Protein AF-A0A951EPT4-F1 (afdb_monomer_lite)

Radius of gyration: 17.09 Å; chains: 1; bounding box: 37×29×50 Å

Secondary structure (DSSP, 8-state):
---------TTHHHHTTTTTSPPPSSHHHHHHHHHHHHHHHHTT--PPP-SS--EEEEESSPBGGGTB-----S--EEEEESS-TTGGGTTTHHHHHHHHHHHHHHHHT-

Sequence (110 aa):
ERFHHDVLPWVWSTLAHDAEAGLPAGPRAVKVAAATAYREIIAGWQPGALDGPMLFVQARKGLDGGRIRARWPQPCEHVTVDGDHFTMMTAHADEVTAAIHRWLRTLSQR

Structure (mmCIF, N/CA/C/O backbone):
data_AF-A0A951EPT4-F1
#
_entry.id   AF-A0A951EPT4-F1
#
loop_
_atom_site.group_PDB
_atom_site.id
_atom_site.type_symbol
_atom_site.label_atom_id
_atom_site.label_alt_id
_atom_site.label_comp_id
_atom_site.label_asym_id
_atom_site.label_entity_id
_atom_site.label_seq_id
_atom_site.pdbx_PDB_ins_code
_atom_site.Cartn_x
_atom_site.Cartn_y
_atom_site.Cartn_z
_atom_site.occupancy
_atom_site.B_iso_or_equiv
_atom_site.auth_seq_id
_atom_site.auth_comp_id
_atom_site.auth_asym_id
_atom_site.auth_atom_id
_atom_site.pdbx_PDB_model_num
ATOM 1 N N . GLU A 1 1 ? -9.953 16.642 -3.158 1.00 38.53 1 GLU A N 1
ATOM 2 C CA . GLU A 1 1 ? -8.543 16.496 -3.588 1.00 38.53 1 GLU A CA 1
ATOM 3 C C . GLU A 1 1 ? -8.445 15.286 -4.511 1.00 38.53 1 GLU A C 1
ATOM 5 O O . GLU A 1 1 ? -9.175 14.328 -4.293 1.00 38.53 1 GLU A O 1
ATOM 10 N N . ARG A 1 2 ? -7.668 15.365 -5.597 1.00 39.47 2 ARG A N 1
ATOM 11 C CA . ARG A 1 2 ? -7.656 14.371 -6.687 1.00 39.47 2 ARG A CA 1
ATOM 12 C C . ARG A 1 2 ? -6.640 13.264 -6.360 1.00 39.47 2 ARG A C 1
ATOM 14 O O . ARG A 1 2 ? -5.540 13.577 -5.915 1.00 39.47 2 ARG A O 1
ATOM 21 N N . PHE A 1 3 ? -6.989 11.994 -6.564 1.00 39.03 3 PHE A N 1
ATOM 22 C CA . PHE A 1 3 ? -6.039 10.880 -6.441 1.00 39.03 3 PHE A CA 1
ATOM 23 C C . PHE A 1 3 ? -4.877 11.057 -7.441 1.00 39.03 3 PHE A C 1
ATOM 25 O O . PHE A 1 3 ? -5.108 11.168 -8.646 1.00 39.03 3 PHE A O 1
ATOM 32 N N . HIS A 1 4 ? -3.640 11.122 -6.938 1.00 45.12 4 HIS A N 1
ATOM 33 C CA . HIS A 1 4 ? -2.427 11.234 -7.752 1.00 45.12 4 HIS A CA 1
ATOM 34 C C . HIS A 1 4 ? -1.959 9.833 -8.156 1.00 45.12 4 HIS A C 1
ATOM 36 O O . HIS A 1 4 ? -1.467 9.069 -7.328 1.00 45.12 4 HIS A O 1
ATOM 42 N N . HIS A 1 5 ? -2.124 9.503 -9.435 1.00 49.34 5 HIS A N 1
ATOM 43 C CA . HIS A 1 5 ? -1.751 8.219 -10.037 1.00 49.34 5 HIS A CA 1
ATOM 44 C C . HIS A 1 5 ? -0.260 8.145 -10.423 1.00 49.34 5 HIS A C 1
ATOM 46 O O . HIS A 1 5 ? 0.189 7.137 -10.964 1.00 49.34 5 HIS A O 1
ATOM 52 N N . ASP A 1 6 ? 0.513 9.193 -10.126 1.00 46.47 6 ASP A N 1
ATOM 53 C CA . ASP A 1 6 ? 1.897 9.393 -10.582 1.00 46.47 6 ASP A CA 1
ATOM 54 C C . ASP A 1 6 ? 2.934 8.541 -9.818 1.00 46.47 6 ASP A C 1
ATOM 56 O O . ASP A 1 6 ? 4.138 8.778 -9.896 1.00 46.47 6 ASP A O 1
ATOM 60 N N . VAL A 1 7 ? 2.486 7.542 -9.055 1.00 48.69 7 VAL A N 1
ATOM 61 C CA . VAL A 1 7 ? 3.340 6.663 -8.248 1.00 48.69 7 VAL A CA 1
ATOM 62 C C . VAL A 1 7 ? 3.364 5.297 -8.927 1.00 48.69 7 VAL A C 1
ATOM 64 O O . VAL A 1 7 ? 2.447 4.504 -8.736 1.00 48.69 7 VAL A O 1
ATOM 67 N N . LEU A 1 8 ? 4.384 5.021 -9.747 1.00 50.47 8 LEU A N 1
ATOM 68 C CA . LEU A 1 8 ? 4.577 3.730 -10.429 1.00 50.47 8 LEU A CA 1
ATOM 69 C C . LEU A 1 8 ? 5.809 3.003 -9.886 1.00 50.47 8 LEU A C 1
ATOM 71 O O . LEU A 1 8 ? 6.928 3.390 -10.218 1.00 50.47 8 LEU A O 1
ATOM 75 N N . PRO A 1 9 ? 5.634 1.954 -9.065 1.00 51.41 9 PRO A N 1
ATOM 76 C CA . PRO A 1 9 ? 6.803 1.318 -8.466 1.00 51.41 9 PRO A CA 1
ATOM 77 C C . PRO A 1 9 ? 7.239 0.091 -9.272 1.00 51.41 9 PRO A C 1
ATOM 79 O O . PRO A 1 9 ? 8.303 0.115 -9.883 1.00 51.41 9 PRO A O 1
ATOM 82 N N . TRP A 1 10 ? 6.448 -0.966 -9.437 1.00 44.97 10 TRP A N 1
ATOM 83 C CA . TRP A 1 10 ? 7.004 -2.183 -10.066 1.00 44.97 10 TRP A CA 1
ATOM 84 C C . TRP A 1 10 ? 7.308 -2.081 -11.576 1.00 44.97 10 TRP A C 1
ATOM 86 O O . TRP A 1 10 ? 8.102 -2.865 -12.087 1.00 44.97 10 TRP A O 1
ATOM 96 N N . VAL A 1 11 ? 6.730 -1.116 -12.302 1.00 44.91 11 VAL A N 1
ATOM 97 C CA . VAL A 1 11 ? 6.957 -0.937 -13.753 1.00 44.91 11 VAL A CA 1
ATOM 98 C C . VAL A 1 11 ? 8.362 -0.389 -14.052 1.00 44.91 11 VAL A C 1
ATOM 100 O O . VAL A 1 11 ? 8.954 -0.749 -15.066 1.00 44.91 11 VAL A O 1
ATOM 103 N N . TRP A 1 12 ? 8.966 0.407 -13.163 1.00 41.31 12 TRP A N 1
ATOM 104 C CA . TRP A 1 12 ? 10.283 1.014 -13.421 1.00 41.31 12 TRP A CA 1
ATOM 105 C C . TRP A 1 12 ? 11.487 0.173 -13.004 1.00 41.31 12 TRP A C 1
ATOM 107 O O . TRP A 1 12 ? 12.575 0.411 -13.520 1.00 41.31 12 TRP A O 1
ATOM 117 N N . SER A 1 13 ? 11.306 -0.875 -12.195 1.00 43.53 13 SER A N 1
ATOM 118 C CA . SER A 1 13 ? 12.396 -1.816 -11.885 1.00 43.53 13 SER A CA 1
ATOM 119 C C . SER A 1 13 ? 12.951 -2.512 -13.138 1.00 43.53 13 SER A C 1
ATOM 121 O O . SER A 1 13 ? 14.111 -2.913 -13.140 1.00 43.53 13 SER A O 1
ATOM 123 N N . THR A 1 14 ? 12.159 -2.639 -14.210 1.00 39.09 14 THR A N 1
ATOM 124 C CA . THR A 1 14 ? 12.592 -3.316 -15.446 1.00 39.09 14 THR A CA 1
ATOM 125 C C . THR A 1 14 ? 12.505 -2.449 -16.708 1.00 39.09 14 THR A C 1
ATOM 127 O O . THR A 1 14 ? 12.992 -2.884 -17.749 1.00 39.09 14 THR A O 1
ATOM 130 N N . LEU A 1 15 ? 11.896 -1.255 -16.658 1.00 43.41 15 LEU A N 1
ATOM 131 C CA . LEU A 1 15 ? 11.739 -0.368 -17.828 1.00 43.41 15 LEU A CA 1
ATOM 132 C C . LEU A 1 15 ? 12.629 0.880 -17.814 1.00 43.41 15 LEU A C 1
ATOM 134 O O . LEU A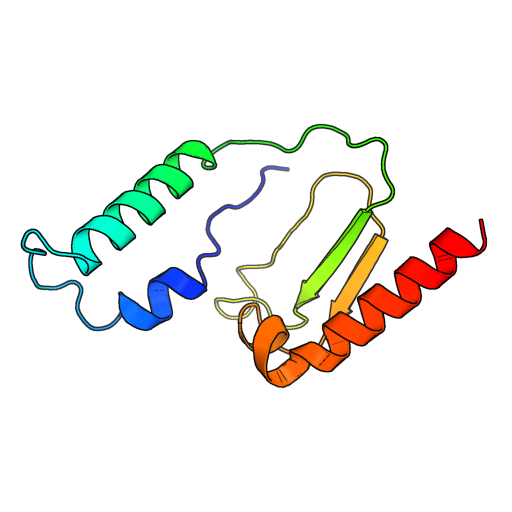 1 15 ? 12.815 1.471 -18.869 1.00 43.41 15 LEU A O 1
ATOM 138 N N . ALA A 1 16 ? 13.221 1.266 -16.681 1.00 44.84 16 ALA A N 1
ATOM 139 C CA . ALA A 1 16 ? 14.047 2.476 -16.628 1.00 44.84 16 ALA A CA 1
ATOM 140 C C . ALA A 1 16 ? 15.488 2.293 -17.152 1.00 44.84 16 ALA A C 1
ATOM 142 O O . ALA A 1 16 ? 16.212 3.277 -17.226 1.00 44.84 16 ALA A O 1
ATOM 143 N N . HIS A 1 17 ? 15.914 1.073 -17.512 1.00 41.12 17 HI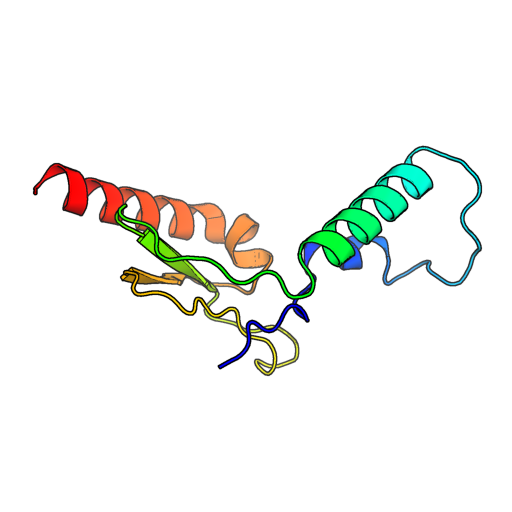S A N 1
ATOM 144 C CA . HIS A 1 17 ? 17.259 0.842 -18.064 1.00 41.12 17 HIS A CA 1
ATOM 145 C C . HIS A 1 17 ? 17.310 0.590 -19.584 1.00 41.12 17 HIS A C 1
ATOM 147 O O . HIS A 1 17 ? 18.357 0.841 -20.165 1.00 41.12 17 HIS A O 1
ATOM 153 N N . ASP A 1 18 ? 16.207 0.206 -20.251 1.00 40.28 18 ASP A N 1
ATOM 154 C CA . ASP A 1 18 ? 16.277 -0.309 -21.639 1.00 40.28 18 ASP A CA 1
ATOM 155 C C . ASP A 1 18 ? 15.261 0.301 -22.636 1.00 40.28 18 ASP A C 1
ATOM 157 O O . ASP A 1 18 ? 15.087 -0.215 -23.741 1.00 40.28 18 ASP A O 1
ATOM 161 N N . ALA A 1 19 ? 14.554 1.384 -22.294 1.00 41.00 19 ALA A N 1
ATOM 162 C CA . ALA A 1 19 ? 13.505 1.974 -23.145 1.00 41.00 19 ALA A CA 1
ATOM 163 C C . ALA A 1 19 ? 14.013 2.776 -24.373 1.00 41.00 19 ALA A C 1
ATOM 165 O O . ALA A 1 19 ? 13.290 3.623 -24.887 1.00 41.00 19 ALA A O 1
ATOM 166 N N . GLU A 1 20 ? 15.218 2.487 -24.870 1.00 42.59 20 GLU A N 1
ATOM 167 C CA . GLU A 1 20 ? 15.769 3.032 -26.126 1.00 42.59 20 GLU A CA 1
ATOM 168 C C . GLU A 1 20 ? 15.660 2.050 -27.316 1.00 42.59 20 GLU A C 1
ATOM 170 O O . GLU A 1 20 ? 16.172 2.318 -28.398 1.00 42.59 20 GLU A O 1
ATOM 175 N N . ALA A 1 21 ? 14.965 0.912 -27.185 1.00 44.03 21 ALA A N 1
ATOM 176 C CA . ALA A 1 21 ? 14.785 -0.019 -28.304 1.00 44.03 21 ALA A CA 1
ATOM 177 C C . ALA A 1 21 ? 13.328 -0.475 -28.454 1.00 44.03 21 ALA A C 1
ATOM 179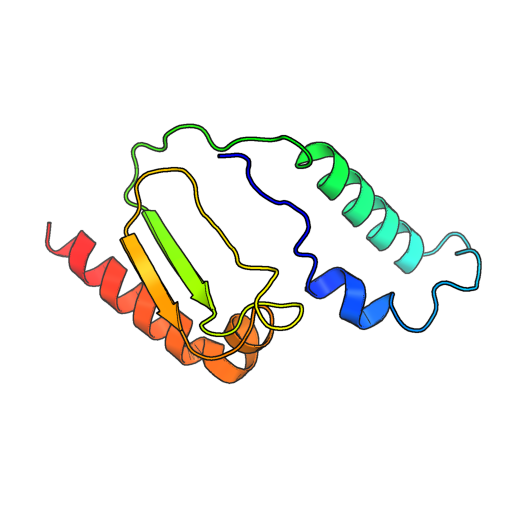 O O . ALA A 1 21 ? 12.744 -1.071 -27.547 1.00 44.03 21 ALA A O 1
ATOM 180 N N . GLY A 1 22 ? 12.739 -0.199 -29.624 1.00 50.25 22 GLY A N 1
ATOM 181 C CA . GLY A 1 22 ? 11.384 -0.609 -29.991 1.00 50.25 22 GLY A CA 1
ATOM 182 C C . GLY A 1 22 ? 11.142 -2.091 -29.708 1.00 50.25 22 GLY A C 1
ATOM 183 O O . GLY A 1 22 ? 11.888 -2.951 -30.168 1.00 50.25 22 GLY A O 1
ATOM 184 N N . LEU A 1 23 ? 10.109 -2.388 -28.919 1.00 52.28 23 LEU A N 1
ATOM 185 C CA . LEU A 1 23 ? 9.823 -3.745 -28.461 1.00 52.28 23 LEU A CA 1
ATOM 186 C C . LEU A 1 23 ? 9.226 -4.584 -29.610 1.00 52.28 23 LEU A C 1
ATOM 188 O O . LEU A 1 23 ? 8.116 -4.279 -30.052 1.00 52.28 23 LEU A O 1
ATOM 192 N N . PRO A 1 24 ? 9.889 -5.659 -30.079 1.00 54.75 24 PRO A N 1
ATOM 193 C CA . PRO A 1 24 ? 9.259 -6.623 -30.976 1.00 54.75 24 PRO A CA 1
ATOM 194 C C . PRO A 1 24 ? 8.170 -7.430 -30.247 1.00 54.75 24 PRO A C 1
ATOM 196 O O . PRO A 1 24 ? 8.164 -7.542 -29.017 1.00 54.75 24 PRO A O 1
ATOM 199 N N . ALA A 1 25 ? 7.249 -8.024 -31.014 1.00 62.88 25 ALA A N 1
ATOM 200 C CA . ALA A 1 25 ? 6.204 -8.896 -30.483 1.00 62.88 25 ALA A CA 1
ATOM 201 C C . ALA A 1 25 ? 6.818 -10.067 -29.690 1.00 62.88 25 ALA A C 1
ATOM 203 O O . ALA A 1 25 ? 7.598 -10.858 -30.214 1.00 62.88 25 ALA A O 1
ATOM 204 N N . GLY A 1 26 ? 6.467 -10.168 -28.407 1.00 65.25 26 GLY A N 1
ATOM 205 C CA . GLY A 1 26 ? 6.956 -11.199 -27.495 1.00 65.25 26 GLY A CA 1
ATOM 206 C C . GLY A 1 26 ? 6.343 -11.060 -26.095 1.00 65.25 26 GLY A C 1
ATOM 207 O O . GLY A 1 26 ? 5.692 -10.052 -25.806 1.00 65.25 26 GLY A O 1
ATOM 208 N N . PRO A 1 27 ? 6.551 -12.031 -25.186 1.00 65.44 27 PRO A N 1
ATOM 209 C CA . PRO A 1 27 ? 5.900 -12.056 -23.868 1.00 65.44 27 PRO A CA 1
ATOM 210 C C . PRO A 1 27 ? 6.113 -10.787 -23.026 1.00 65.44 27 PRO A C 1
ATOM 212 O O . PRO A 1 27 ? 5.248 -10.403 -22.241 1.00 65.44 27 PRO A O 1
ATOM 215 N N . ARG A 1 28 ? 7.254 -10.109 -23.198 1.00 63.25 28 ARG A N 1
ATOM 216 C CA . ARG A 1 28 ? 7.560 -8.828 -22.543 1.00 63.25 28 ARG A CA 1
ATOM 217 C C . ARG A 1 28 ? 6.700 -7.682 -23.085 1.00 63.25 28 ARG A C 1
ATOM 219 O O . ARG A 1 28 ? 6.151 -6.930 -22.288 1.00 63.25 28 ARG A O 1
ATOM 226 N N . ALA A 1 29 ? 6.534 -7.583 -24.404 1.00 71.81 29 ALA A N 1
ATOM 227 C CA . ALA A 1 29 ? 5.699 -6.560 -25.034 1.00 71.81 29 ALA A CA 1
ATOM 228 C C . ALA A 1 29 ? 4.227 -6.690 -24.608 1.00 71.81 29 ALA A C 1
ATOM 230 O O . ALA A 1 29 ? 3.587 -5.690 -24.297 1.00 71.81 29 ALA A O 1
ATOM 231 N N . VAL A 1 30 ? 3.720 -7.923 -24.485 1.00 77.31 30 VAL A N 1
ATOM 232 C CA . VAL A 1 30 ? 2.350 -8.185 -24.006 1.00 77.31 30 VAL A CA 1
ATOM 233 C C . VAL A 1 30 ? 2.153 -7.718 -22.558 1.00 77.31 30 VAL A C 1
ATOM 235 O O . VAL A 1 30 ? 1.144 -7.088 -22.251 1.00 77.31 30 VAL A O 1
ATOM 238 N N . LYS A 1 31 ? 3.122 -7.963 -21.664 1.00 76.25 31 LYS A N 1
ATOM 239 C CA . LYS A 1 31 ? 3.052 -7.499 -20.263 1.00 76.25 31 LYS A CA 1
ATOM 240 C C . LYS A 1 31 ? 3.057 -5.975 -20.153 1.00 76.25 31 LYS A C 1
ATOM 242 O O . LYS A 1 31 ? 2.301 -5.425 -19.357 1.00 76.25 31 LYS A O 1
ATOM 247 N N . VAL A 1 32 ? 3.886 -5.303 -20.953 1.00 80.00 32 VAL A N 1
ATOM 248 C CA . VAL A 1 32 ? 3.924 -3.834 -21.007 1.00 80.00 32 VAL A CA 1
ATOM 249 C C . VAL A 1 32 ? 2.599 -3.289 -21.534 1.00 80.00 32 VAL A C 1
ATOM 251 O O . VAL A 1 32 ? 2.025 -2.407 -20.906 1.00 80.00 32 VAL A O 1
ATOM 254 N N . ALA A 1 33 ? 2.069 -3.856 -22.622 1.00 80.75 33 ALA A N 1
ATOM 255 C CA . ALA A 1 33 ? 0.777 -3.457 -23.174 1.00 80.75 33 ALA A CA 1
ATOM 256 C C . ALA A 1 33 ? -0.360 -3.615 -22.151 1.00 80.75 33 ALA A C 1
ATOM 258 O O . ALA A 1 33 ? -1.160 -2.700 -21.977 1.00 80.75 33 ALA A O 1
ATOM 259 N N . ALA A 1 34 ? -0.388 -4.732 -21.417 1.00 83.56 34 ALA A N 1
ATOM 260 C CA . ALA A 1 34 ? -1.361 -4.946 -20.352 1.00 83.56 34 ALA A CA 1
ATOM 261 C C . ALA A 1 34 ? -1.227 -3.899 -19.233 1.00 83.56 34 ALA A C 1
ATOM 263 O O . ALA A 1 34 ? -2.221 -3.287 -18.854 1.00 83.56 34 ALA A O 1
ATOM 264 N N . ALA A 1 35 ? -0.014 -3.649 -18.727 1.00 81.81 35 ALA A N 1
ATOM 265 C CA . ALA A 1 35 ? 0.215 -2.646 -17.684 1.00 81.81 35 ALA A CA 1
ATOM 266 C C . ALA A 1 35 ? -0.215 -1.236 -18.127 1.00 81.81 35 ALA A C 1
ATOM 268 O O . ALA A 1 35 ? -0.849 -0.515 -17.355 1.00 81.81 35 ALA A O 1
ATOM 269 N N . THR A 1 36 ? 0.075 -0.866 -19.378 1.00 85.12 36 THR A N 1
ATOM 270 C CA . THR A 1 36 ? -0.368 0.401 -19.972 1.00 85.12 36 THR A CA 1
ATOM 271 C C . THR A 1 36 ? -1.891 0.484 -20.042 1.00 85.12 36 THR A C 1
ATOM 273 O O . THR A 1 36 ? -2.453 1.474 -19.580 1.00 85.12 36 THR A O 1
ATOM 276 N N . ALA A 1 37 ? -2.563 -0.562 -20.530 1.00 86.56 37 ALA A N 1
ATOM 277 C CA . ALA A 1 37 ? -4.021 -0.592 -20.618 1.00 86.56 37 ALA A CA 1
ATOM 278 C C . ALA A 1 37 ? -4.687 -0.491 -19.233 1.00 86.56 37 ALA A C 1
ATOM 280 O O . ALA A 1 37 ? -5.615 0.294 -19.044 1.00 86.56 37 ALA A O 1
ATOM 281 N N . TYR A 1 38 ? -4.185 -1.216 -18.226 1.00 86.12 38 TYR A N 1
ATOM 282 C CA . TYR A 1 38 ? -4.700 -1.097 -16.857 1.00 86.12 38 TYR A CA 1
ATOM 283 C C . TYR A 1 38 ? -4.495 0.303 -16.282 1.00 86.12 38 TYR A C 1
ATOM 285 O O . TYR A 1 38 ? -5.393 0.813 -15.614 1.00 86.12 38 TYR A O 1
ATOM 293 N N . ARG A 1 39 ? -3.353 0.945 -16.564 1.00 83.81 39 ARG A N 1
ATOM 294 C CA . ARG A 1 39 ? -3.106 2.335 -16.161 1.00 83.81 39 ARG A CA 1
ATOM 295 C C . ARG A 1 39 ? -4.154 3.272 -16.750 1.00 83.81 39 ARG A C 1
ATOM 297 O O . ARG A 1 39 ? -4.654 4.123 -16.030 1.00 83.81 39 ARG A O 1
ATOM 304 N N . GLU A 1 40 ? -4.488 3.118 -18.026 1.00 86.44 40 GLU A N 1
ATOM 305 C CA . GLU A 1 40 ? -5.501 3.945 -18.694 1.00 86.44 40 GLU A CA 1
ATOM 306 C C . GLU A 1 40 ? -6.892 3.750 -18.087 1.00 86.44 40 GLU A C 1
ATOM 308 O O . GLU A 1 40 ? -7.590 4.731 -17.849 1.00 86.44 40 GLU A O 1
ATOM 313 N N . ILE A 1 41 ? -7.261 2.512 -17.749 1.00 87.06 41 ILE A N 1
ATOM 314 C CA . ILE A 1 41 ? -8.542 2.204 -17.094 1.00 87.06 41 ILE A CA 1
ATOM 315 C C . ILE A 1 41 ? -8.654 2.893 -15.726 1.00 87.06 41 ILE A C 1
ATOM 317 O O . ILE A 1 41 ? -9.714 3.412 -15.378 1.00 87.06 41 ILE A O 1
ATOM 321 N N . ILE A 1 42 ? -7.575 2.906 -14.938 1.00 86.06 42 ILE A N 1
ATOM 322 C CA . ILE A 1 42 ? -7.591 3.488 -13.585 1.00 86.06 42 ILE A CA 1
ATOM 323 C C . ILE A 1 42 ? -7.239 4.983 -13.563 1.00 86.06 42 ILE A C 1
ATOM 325 O O . ILE A 1 42 ? -7.434 5.639 -12.537 1.00 86.06 42 ILE A O 1
ATOM 329 N N . ALA A 1 43 ? -6.737 5.544 -14.668 1.00 82.25 43 ALA A N 1
ATOM 330 C CA . ALA A 1 43 ? -6.362 6.951 -14.791 1.00 82.25 43 ALA A CA 1
ATOM 331 C C . ALA A 1 43 ? -7.613 7.839 -14.764 1.00 82.25 43 ALA A C 1
ATOM 333 O O . ALA A 1 43 ? -8.227 8.142 -15.780 1.00 82.25 43 ALA A O 1
ATOM 334 N N . GLY A 1 44 ? -8.001 8.262 -13.564 1.00 79.19 44 GLY A N 1
ATOM 335 C CA . GLY A 1 44 ? -9.186 9.088 -13.336 1.00 79.19 44 GLY A CA 1
ATOM 336 C C . GLY A 1 44 ? -10.302 8.368 -12.590 1.00 79.19 44 GLY A C 1
ATOM 337 O O . GLY A 1 44 ? -11.231 9.034 -12.131 1.00 79.19 44 GLY A O 1
ATOM 338 N N . TRP A 1 45 ? -10.179 7.054 -12.378 1.00 87.81 45 TRP A N 1
ATOM 339 C CA . TRP A 1 45 ? -11.055 6.342 -11.457 1.00 87.81 45 TRP A CA 1
ATOM 340 C C . TRP A 1 45 ? -10.969 6.967 -10.060 1.00 87.81 45 TRP A C 1
ATOM 342 O O . TRP A 1 45 ? -9.890 7.327 -9.584 1.00 87.81 45 TRP A O 1
ATOM 352 N N . GLN A 1 46 ? -12.123 7.116 -9.414 1.00 84.94 46 GLN A N 1
ATOM 353 C CA . GLN A 1 46 ? -12.219 7.539 -8.024 1.00 84.94 46 GLN A CA 1
ATOM 354 C C . GLN A 1 46 ? -12.917 6.437 -7.228 1.00 84.94 46 GLN A C 1
ATOM 356 O O . GLN A 1 46 ? -13.967 5.957 -7.667 1.00 84.94 46 GLN A O 1
ATOM 361 N N . PRO A 1 47 ? -12.379 6.045 -6.063 1.00 85.12 47 PRO A N 1
ATOM 362 C CA . PRO A 1 47 ? -13.061 5.098 -5.202 1.00 85.12 47 PRO A CA 1
ATOM 363 C C . PRO A 1 47 ? -14.371 5.702 -4.690 1.00 85.12 47 PRO A C 1
ATOM 365 O O . PRO A 1 47 ? -14.387 6.805 -4.131 1.00 85.12 47 PRO A O 1
ATOM 368 N N . GLY A 1 48 ? -15.462 4.954 -4.859 1.00 85.75 48 GLY A N 1
ATOM 369 C CA . GLY A 1 48 ? -16.708 5.205 -4.142 1.00 85.75 48 GLY A CA 1
ATOM 370 C C . GLY A 1 48 ? -16.562 4.913 -2.646 1.00 85.75 48 GLY A C 1
ATOM 371 O O . GLY A 1 48 ? -15.555 4.355 -2.204 1.00 85.75 48 GLY A O 1
ATOM 372 N N . ALA A 1 49 ? -17.576 5.286 -1.867 1.00 86.00 49 ALA A N 1
ATOM 373 C CA . ALA A 1 49 ? -17.664 4.856 -0.477 1.00 86.00 49 ALA A CA 1
ATOM 374 C C . ALA A 1 49 ? -17.757 3.322 -0.410 1.00 86.00 49 ALA A C 1
ATOM 376 O O . ALA A 1 49 ? -18.407 2.699 -1.251 1.00 86.00 49 ALA A O 1
ATOM 377 N N . LEU A 1 50 ? -17.091 2.730 0.580 1.00 88.69 50 LEU A N 1
ATOM 378 C CA . LEU A 1 50 ? -17.191 1.308 0.892 1.00 88.69 50 LEU A CA 1
ATOM 379 C C . LEU A 1 50 ? -17.791 1.171 2.290 1.00 88.69 50 LEU A C 1
ATOM 381 O O . LEU A 1 50 ? -17.344 1.851 3.211 1.00 88.69 50 LEU A O 1
ATOM 385 N N . ASP A 1 51 ? -18.762 0.273 2.448 1.00 90.31 51 ASP A N 1
ATOM 386 C CA . ASP A 1 51 ? -19.443 0.044 3.733 1.00 90.31 51 ASP A CA 1
ATOM 387 C C . ASP A 1 51 ? -18.605 -0.798 4.714 1.00 90.31 51 ASP A C 1
ATOM 389 O O . ASP A 1 51 ? -18.931 -0.924 5.893 1.00 90.31 51 ASP A O 1
ATOM 393 N N . GLY A 1 52 ? -17.516 -1.398 4.227 1.00 92.00 52 GLY A N 1
ATOM 394 C CA . GLY A 1 52 ? -16.618 -2.225 5.023 1.00 92.00 52 GLY A CA 1
ATOM 395 C C . GLY A 1 52 ? -15.552 -1.412 5.768 1.00 92.00 52 GLY A C 1
ATOM 396 O O . GLY A 1 52 ? -15.099 -0.382 5.263 1.00 92.00 52 GLY A O 1
ATOM 397 N N . PRO A 1 53 ? -15.070 -1.897 6.930 1.00 94.56 53 PRO A N 1
ATOM 398 C CA . PRO A 1 53 ? -13.879 -1.350 7.568 1.00 94.56 53 PRO A CA 1
ATOM 399 C C . PRO A 1 53 ? -12.685 -1.368 6.611 1.00 94.56 53 PRO A C 1
ATOM 401 O O . PRO A 1 53 ? -12.456 -2.353 5.907 1.00 94.56 53 PRO A O 1
ATOM 404 N N . MET A 1 54 ? -11.890 -0.301 6.623 1.00 95.12 54 MET A N 1
ATOM 405 C CA . MET A 1 54 ? -10.747 -0.156 5.729 1.00 95.12 54 MET A CA 1
ATOM 406 C C . MET A 1 54 ? -9.484 0.224 6.494 1.00 95.12 54 MET A C 1
ATOM 408 O O . MET A 1 54 ? -9.501 1.147 7.307 1.00 95.12 54 MET A O 1
ATOM 412 N N . LEU A 1 55 ? -8.386 -0.461 6.171 1.00 96.75 55 LEU A N 1
ATOM 413 C CA . LEU A 1 55 ? -7.038 -0.136 6.619 1.00 96.75 55 LEU A CA 1
ATOM 414 C C . LEU A 1 55 ? -6.204 0.350 5.433 1.00 96.75 55 LEU A C 1
ATOM 416 O O . LEU A 1 55 ? -6.016 -0.377 4.458 1.00 96.75 55 LEU A O 1
ATOM 420 N N . PHE A 1 56 ? -5.653 1.553 5.548 1.00 96.38 56 PHE A N 1
ATOM 421 C CA . PHE A 1 56 ? -4.673 2.097 4.621 1.00 96.38 56 PHE A CA 1
ATOM 422 C C . PHE A 1 56 ? -3.268 2.007 5.225 1.00 96.38 56 PHE A C 1
ATOM 424 O O . PHE A 1 56 ? -2.905 2.749 6.143 1.00 96.38 56 PHE A O 1
ATOM 431 N N . VAL A 1 57 ? -2.466 1.080 4.695 1.00 96.94 57 VAL A N 1
ATOM 432 C CA . VAL A 1 57 ? -1.062 0.900 5.080 1.00 96.94 57 VAL A CA 1
ATOM 433 C C . VAL A 1 57 ? -0.184 1.732 4.155 1.00 96.94 57 VAL A C 1
ATOM 435 O O . VAL A 1 57 ? -0.145 1.495 2.949 1.00 96.94 57 VAL A O 1
ATOM 438 N N . GLN A 1 58 ? 0.530 2.707 4.713 1.00 95.12 58 GLN A N 1
ATOM 439 C CA . G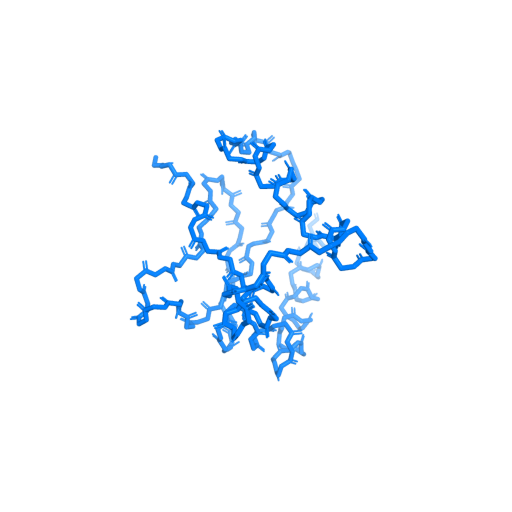LN A 1 58 ? 1.414 3.595 3.960 1.00 95.12 58 GLN A CA 1
ATOM 440 C C . GLN A 1 58 ? 2.880 3.409 4.349 1.00 95.12 58 GLN A C 1
ATOM 442 O O . GLN A 1 58 ? 3.216 3.205 5.515 1.00 95.12 58 GLN A O 1
ATOM 447 N N . ALA A 1 59 ? 3.771 3.549 3.370 1.00 94.62 59 ALA A N 1
ATOM 448 C CA . ALA A 1 59 ? 5.203 3.584 3.626 1.00 94.62 59 ALA A CA 1
ATOM 449 C C . ALA A 1 59 ? 5.603 4.884 4.345 1.00 94.62 59 ALA A C 1
ATOM 451 O O . ALA A 1 59 ? 5.082 5.975 4.065 1.00 94.62 59 ALA A O 1
ATOM 452 N N . ARG A 1 60 ? 6.585 4.798 5.243 1.00 94.44 60 ARG A N 1
ATOM 453 C CA . ARG A 1 60 ? 7.151 5.964 5.933 1.00 94.44 60 ARG A CA 1
ATOM 454 C C . ARG A 1 60 ? 7.849 6.896 4.948 1.00 94.44 60 ARG A C 1
ATOM 456 O O . ARG A 1 60 ? 7.643 8.114 5.007 1.00 94.44 60 ARG A O 1
ATOM 463 N N . LYS A 1 61 ? 8.618 6.338 4.012 1.00 90.50 61 LYS A N 1
ATOM 464 C CA . LYS A 1 61 ? 9.346 7.083 2.977 1.00 90.50 61 LYS A CA 1
ATOM 465 C C . LYS A 1 61 ? 8.476 7.239 1.728 1.00 90.50 61 LYS A C 1
ATOM 467 O O . LYS A 1 61 ? 7.934 6.269 1.210 1.00 90.50 61 LYS A O 1
ATOM 472 N N . GLY A 1 62 ? 8.338 8.471 1.243 1.00 85.31 62 GLY A N 1
ATOM 473 C CA . GLY A 1 62 ? 7.748 8.720 -0.076 1.00 85.31 62 GLY A CA 1
ATOM 474 C C . GLY A 1 62 ? 8.776 8.521 -1.193 1.00 85.31 62 GLY A C 1
ATOM 475 O O . GLY A 1 62 ? 9.980 8.511 -0.934 1.00 85.31 62 GLY A O 1
ATOM 476 N N . LEU A 1 63 ? 8.305 8.390 -2.433 1.00 81.00 63 LEU A N 1
ATOM 477 C CA . LEU A 1 63 ? 9.170 8.394 -3.617 1.00 81.00 63 LEU A CA 1
ATOM 478 C C . LEU A 1 63 ? 9.538 9.835 -4.003 1.00 81.00 63 LEU A C 1
ATOM 480 O O . LEU A 1 63 ? 8.912 10.788 -3.528 1.00 81.00 63 LEU A O 1
ATOM 484 N N . ASP A 1 64 ? 10.564 9.987 -4.844 1.00 80.94 64 ASP A N 1
ATOM 485 C CA . ASP A 1 64 ? 11.059 11.292 -5.316 1.00 80.94 64 ASP A CA 1
ATOM 486 C C . ASP A 1 64 ? 11.317 12.277 -4.156 1.00 80.94 64 ASP A C 1
ATOM 488 O O . ASP A 1 64 ? 10.698 13.335 -4.035 1.00 80.94 64 ASP A O 1
ATOM 492 N N . GLY A 1 65 ? 12.143 11.855 -3.191 1.00 77.38 65 GLY A N 1
ATOM 493 C CA . GLY A 1 65 ? 12.463 12.666 -2.009 1.00 77.38 65 GLY A CA 1
ATOM 494 C C . GLY A 1 65 ? 11.263 12.977 -1.104 1.00 77.38 65 GLY A C 1
ATOM 495 O O . GLY A 1 65 ? 11.324 13.904 -0.302 1.00 77.38 65 GLY A O 1
ATOM 496 N N . GLY A 1 66 ? 10.163 12.229 -1.226 1.00 76.69 66 GLY A N 1
ATOM 497 C CA . GLY A 1 66 ? 8.936 12.449 -0.461 1.00 76.69 66 GLY A CA 1
ATOM 498 C C . GLY A 1 66 ? 7.877 13.289 -1.175 1.00 76.69 66 GLY A C 1
ATOM 499 O O . GLY A 1 66 ? 6.785 13.446 -0.625 1.00 76.69 66 GLY A O 1
ATOM 500 N N . ARG A 1 67 ? 8.153 13.783 -2.391 1.00 76.44 67 ARG A N 1
ATOM 501 C CA . ARG A 1 67 ? 7.169 14.502 -3.222 1.00 76.44 67 ARG A CA 1
ATOM 502 C C . ARG A 1 67 ? 5.990 13.618 -3.594 1.00 76.44 67 ARG A C 1
ATOM 504 O O . ARG A 1 67 ? 4.864 14.095 -3.711 1.00 76.44 67 ARG A O 1
ATOM 511 N N . ILE A 1 68 ? 6.258 12.328 -3.748 1.00 81.19 68 ILE A N 1
ATOM 512 C CA . ILE A 1 68 ? 5.265 11.347 -4.130 1.00 81.19 68 ILE A CA 1
ATOM 513 C C . ILE A 1 68 ? 4.916 10.491 -2.909 1.00 81.19 68 ILE A C 1
ATOM 515 O O . ILE A 1 68 ? 5.731 9.707 -2.414 1.00 81.19 68 ILE A O 1
ATOM 519 N N . ARG A 1 69 ? 3.676 10.628 -2.425 1.00 82.38 69 ARG A N 1
ATOM 520 C CA . ARG A 1 69 ? 3.149 9.880 -1.276 1.00 82.38 69 ARG A CA 1
ATOM 521 C C . ARG A 1 69 ? 1.749 9.360 -1.577 1.00 82.38 69 ARG A C 1
ATOM 523 O O . ARG A 1 69 ? 0.906 10.101 -2.079 1.00 82.38 69 ARG A O 1
ATOM 530 N N . ALA A 1 70 ? 1.515 8.093 -1.245 1.00 82.94 70 ALA A N 1
ATOM 531 C CA . ALA A 1 70 ? 0.211 7.467 -1.401 1.00 82.94 70 ALA A CA 1
ATOM 532 C C . ALA A 1 70 ? -0.831 8.161 -0.509 1.00 82.94 70 ALA A C 1
ATOM 534 O O . ALA A 1 70 ? -0.537 8.546 0.625 1.00 82.94 70 ALA A O 1
ATOM 535 N N . ARG A 1 71 ? -2.048 8.323 -1.029 1.00 85.75 71 ARG A N 1
ATOM 536 C CA . ARG A 1 71 ? -3.184 8.909 -0.314 1.00 85.75 71 ARG A CA 1
ATOM 537 C C . ARG A 1 71 ? -4.433 8.102 -0.617 1.00 85.75 71 ARG A C 1
ATOM 539 O O . ARG A 1 71 ? -4.612 7.657 -1.750 1.00 85.75 71 ARG A O 1
ATOM 546 N N . TRP A 1 72 ? -5.303 7.985 0.375 1.00 88.31 72 TRP A N 1
ATOM 547 C CA . TRP A 1 72 ? -6.634 7.432 0.201 1.00 88.31 72 TRP A CA 1
ATOM 548 C C . TRP A 1 72 ? -7.682 8.496 0.553 1.00 88.31 72 TRP A C 1
ATOM 550 O O . TRP A 1 72 ? -7.544 9.134 1.595 1.00 88.31 72 TRP A O 1
ATOM 560 N N . PRO A 1 73 ? -8.679 8.757 -0.314 1.00 87.19 73 PRO A N 1
ATOM 561 C CA . PRO A 1 73 ? -9.587 9.890 -0.133 1.00 87.19 73 PRO A CA 1
ATOM 562 C C . PRO A 1 73 ? -10.809 9.588 0.751 1.00 87.19 73 PRO A C 1
ATOM 564 O O . PRO A 1 73 ? -11.494 10.527 1.146 1.00 87.19 73 PRO A O 1
ATOM 567 N N . GLN A 1 74 ? -11.107 8.316 1.037 1.00 87.69 74 GLN A N 1
ATOM 568 C CA . GLN A 1 74 ? -12.263 7.916 1.851 1.00 87.69 74 GLN A CA 1
ATOM 569 C C . GLN A 1 74 ? -11.858 7.664 3.315 1.00 87.69 74 GLN A C 1
ATOM 571 O O . GLN A 1 74 ? -10.692 7.344 3.571 1.00 87.69 74 GLN A O 1
ATOM 576 N N . PRO A 1 75 ? -12.790 7.762 4.282 1.00 90.25 75 PRO A N 1
ATOM 577 C CA . PRO A 1 75 ? -12.508 7.448 5.680 1.00 90.25 75 PRO A CA 1
ATOM 578 C C . PRO A 1 75 ? -11.960 6.026 5.849 1.00 90.25 75 PRO A C 1
ATOM 580 O O . PRO A 1 75 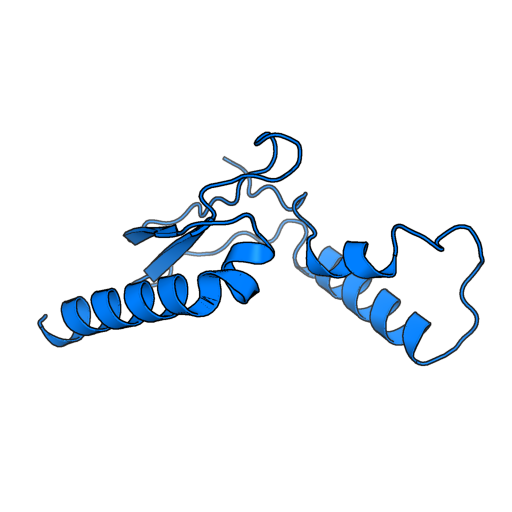? -12.573 5.055 5.412 1.00 90.25 75 PRO A O 1
ATOM 583 N N . CYS A 1 76 ? -10.801 5.908 6.489 1.00 92.81 76 CYS A N 1
ATOM 584 C CA . CYS A 1 76 ? -10.175 4.629 6.808 1.00 92.81 76 CYS A CA 1
ATOM 585 C C . CYS A 1 76 ? -9.241 4.769 8.016 1.00 92.81 76 CYS A C 1
ATOM 587 O O . CYS A 1 76 ? -8.892 5.876 8.431 1.00 92.81 76 CYS A O 1
ATOM 589 N N . GLU A 1 77 ? -8.844 3.641 8.598 1.00 96.25 77 GLU A N 1
ATOM 590 C CA . GLU A 1 77 ? -7.777 3.596 9.596 1.00 96.25 77 GLU A CA 1
ATOM 591 C C . GLU A 1 77 ? -6.421 3.651 8.881 1.00 96.25 77 GLU A C 1
ATOM 593 O O . GLU A 1 77 ? -6.212 2.964 7.883 1.00 96.25 77 GLU A O 1
ATOM 598 N N . HIS A 1 78 ? -5.487 4.464 9.375 1.00 96.19 78 HIS A N 1
ATOM 599 C CA . HIS A 1 78 ? -4.163 4.628 8.771 1.00 96.19 78 HIS A CA 1
ATOM 600 C C . HIS A 1 78 ? -3.083 3.986 9.634 1.00 96.19 78 HIS A C 1
ATOM 602 O O . HIS A 1 78 ? -3.052 4.179 10.851 1.00 96.19 78 HIS A O 1
ATOM 608 N N . VAL A 1 79 ? -2.127 3.311 8.996 1.00 97.38 79 VAL A N 1
ATOM 609 C CA . VAL A 1 79 ? -0.907 2.850 9.666 1.00 97.38 79 VAL A CA 1
ATOM 610 C C . VAL A 1 79 ? 0.310 3.114 8.788 1.00 97.38 79 VAL A C 1
ATOM 612 O O . VAL A 1 79 ? 0.239 3.007 7.564 1.00 97.38 79 VAL A O 1
ATOM 615 N N . THR A 1 80 ? 1.428 3.468 9.414 1.00 96.62 80 THR A N 1
ATOM 616 C CA . THR A 1 80 ? 2.684 3.753 8.715 1.00 96.62 80 THR A CA 1
ATOM 617 C C . THR A 1 80 ? 3.714 2.688 9.057 1.00 96.62 80 THR A C 1
ATOM 619 O O . THR A 1 80 ? 3.978 2.479 10.238 1.00 96.62 80 THR A O 1
ATOM 622 N N . VAL A 1 81 ? 4.323 2.078 8.041 1.00 97.00 81 VAL A N 1
ATOM 623 C CA . VAL A 1 81 ? 5.382 1.059 8.183 1.00 97.00 81 VAL A CA 1
ATOM 624 C C . VAL A 1 81 ? 6.714 1.558 7.634 1.00 97.00 81 VAL A C 1
ATOM 626 O O . VAL A 1 81 ? 6.739 2.518 6.856 1.00 97.00 81 VAL A O 1
ATOM 629 N N . ASP A 1 82 ? 7.823 0.938 8.029 1.00 96.62 82 ASP A N 1
ATOM 630 C CA . ASP A 1 82 ? 9.134 1.283 7.490 1.00 96.62 82 ASP A CA 1
ATOM 631 C C . ASP A 1 82 ? 9.301 0.954 6.000 1.00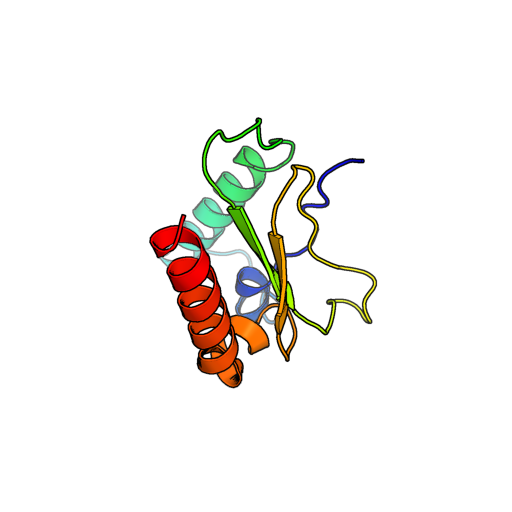 96.62 82 ASP A C 1
ATOM 633 O O . ASP A 1 82 ? 8.582 0.153 5.400 1.00 96.62 82 ASP A O 1
ATOM 637 N N . GLY A 1 83 ? 10.260 1.650 5.388 1.00 92.38 83 GLY A N 1
ATOM 638 C CA . GLY A 1 83 ? 10.543 1.562 3.959 1.00 92.38 83 GLY A CA 1
ATOM 639 C C . GLY A 1 83 ? 9.837 2.615 3.106 1.00 92.38 83 GLY A C 1
ATOM 640 O O . GLY A 1 83 ? 9.197 3.551 3.593 1.00 92.38 83 GLY A O 1
ATOM 641 N N . ASP A 1 84 ? 10.047 2.475 1.805 1.00 89.00 84 ASP A N 1
ATOM 642 C CA . ASP A 1 84 ? 9.357 3.152 0.710 1.00 89.00 84 ASP A CA 1
ATOM 643 C C . ASP A 1 84 ? 8.298 2.221 0.096 1.00 89.00 84 ASP A C 1
ATOM 645 O O . ASP A 1 84 ? 8.057 1.124 0.597 1.00 89.00 84 ASP A O 1
ATOM 649 N N . HIS A 1 85 ? 7.666 2.645 -1.000 1.00 87.25 85 HIS A N 1
ATOM 650 C CA . HIS A 1 85 ? 6.621 1.867 -1.668 1.00 87.25 85 HIS A CA 1
ATOM 651 C C . HIS A 1 85 ? 7.033 0.421 -2.010 1.00 87.25 85 HIS A C 1
ATOM 653 O O . HIS A 1 85 ? 6.200 -0.481 -1.989 1.00 87.25 85 HIS A O 1
ATOM 659 N N . PHE A 1 86 ? 8.302 0.184 -2.337 1.00 85.75 86 PHE A N 1
ATOM 660 C CA . PHE A 1 86 ? 8.815 -1.143 -2.666 1.00 85.75 86 PHE A CA 1
ATOM 661 C C . PHE A 1 86 ? 9.287 -1.891 -1.431 1.00 85.75 86 PHE A C 1
ATOM 663 O O . PHE A 1 86 ? 8.953 -3.061 -1.227 1.00 85.75 86 PHE A O 1
ATOM 670 N N . THR A 1 87 ? 10.105 -1.223 -0.617 1.00 90.75 87 THR A N 1
ATOM 671 C CA . THR A 1 87 ? 10.759 -1.870 0.521 1.00 90.75 87 THR A CA 1
ATOM 672 C C . THR A 1 87 ? 9.761 -2.217 1.622 1.00 90.75 87 THR A C 1
ATOM 674 O O . THR A 1 87 ? 9.959 -3.226 2.297 1.00 90.75 87 THR A O 1
ATOM 677 N N . MET A 1 88 ? 8.627 -1.507 1.717 1.00 93.88 88 MET A N 1
ATOM 678 C CA . MET A 1 88 ? 7.531 -1.872 2.624 1.00 93.88 88 MET A CA 1
ATOM 679 C C . MET A 1 88 ? 6.950 -3.270 2.339 1.00 93.88 88 MET A C 1
ATOM 681 O O . MET A 1 88 ? 6.591 -3.984 3.265 1.00 93.88 88 MET A O 1
ATOM 685 N N . MET A 1 89 ? 6.890 -3.685 1.067 1.00 92.88 89 MET A N 1
ATOM 686 C CA . MET A 1 89 ? 6.325 -4.980 0.649 1.00 92.88 89 MET A CA 1
ATOM 687 C C . MET A 1 89 ? 7.369 -6.097 0.556 1.00 92.88 89 MET A C 1
ATOM 689 O O . MET A 1 89 ? 7.028 -7.233 0.240 1.00 92.88 89 MET A O 1
ATOM 693 N N . THR A 1 90 ? 8.643 -5.779 0.784 1.00 92.69 90 THR A N 1
ATOM 694 C CA . THR A 1 90 ? 9.756 -6.725 0.645 1.00 92.69 90 THR A CA 1
ATOM 695 C C . THR A 1 90 ? 10.544 -6.792 1.946 1.00 92.69 90 THR A C 1
ATOM 697 O O . THR A 1 90 ? 10.251 -7.631 2.790 1.00 92.69 90 THR A O 1
ATOM 700 N N . ALA A 1 91 ? 11.487 -5.874 2.155 1.00 94.88 91 ALA A N 1
ATOM 701 C CA . ALA A 1 91 ? 12.327 -5.823 3.350 1.00 94.88 91 ALA A CA 1
ATOM 702 C C . ALA A 1 91 ? 11.540 -5.627 4.661 1.00 94.88 91 ALA A C 1
ATOM 704 O O . ALA A 1 91 ? 12.015 -6.040 5.714 1.00 94.88 91 ALA A O 1
ATOM 705 N N . HIS A 1 92 ? 10.350 -5.019 4.602 1.00 95.75 92 HIS A N 1
ATOM 706 C CA . HIS A 1 92 ? 9.500 -4.752 5.768 1.00 95.75 92 HIS A CA 1
ATOM 707 C C . HIS A 1 92 ? 8.134 -5.462 5.702 1.00 95.75 92 HIS A C 1
ATOM 709 O O . HIS A 1 92 ? 7.186 -5.055 6.378 1.00 95.75 92 HIS A O 1
ATOM 715 N N . ALA A 1 93 ? 8.022 -6.546 4.924 1.00 97.19 93 ALA A N 1
ATOM 716 C CA . ALA A 1 93 ? 6.768 -7.293 4.774 1.00 97.19 93 ALA A CA 1
ATOM 717 C C . ALA A 1 93 ? 6.216 -7.826 6.114 1.00 97.19 93 ALA A C 1
ATOM 719 O O . ALA A 1 93 ? 4.998 -7.877 6.315 1.00 97.19 93 ALA A O 1
ATOM 720 N N . ASP A 1 94 ? 7.094 -8.163 7.061 1.00 98.12 94 ASP A N 1
ATOM 721 C CA . ASP A 1 94 ? 6.700 -8.610 8.402 1.00 98.12 94 ASP A CA 1
ATOM 722 C C . ASP A 1 94 ? 5.996 -7.503 9.201 1.00 98.12 94 ASP A C 1
ATOM 724 O O . ASP A 1 94 ? 5.046 -7.772 9.939 1.00 98.12 94 ASP A O 1
ATOM 728 N N . GLU A 1 95 ? 6.398 -6.241 9.025 1.00 98.25 95 GLU A N 1
ATOM 729 C CA . GLU A 1 95 ? 5.760 -5.102 9.690 1.00 98.25 95 GLU A CA 1
ATOM 730 C C . GLU A 1 95 ? 4.359 -4.845 9.123 1.00 98.25 95 GLU A C 1
ATOM 732 O O . GLU A 1 95 ? 3.408 -4.640 9.883 1.00 98.25 95 GLU A O 1
ATOM 737 N N . VAL A 1 96 ? 4.206 -4.948 7.796 1.00 98.06 96 VAL A N 1
ATOM 738 C CA . VAL A 1 96 ? 2.897 -4.903 7.123 1.00 98.06 96 VAL A CA 1
ATOM 739 C C . VAL A 1 96 ? 1.991 -6.014 7.655 1.00 98.06 96 VAL A C 1
ATOM 741 O O . VAL A 1 96 ? 0.850 -5.761 8.047 1.00 98.06 96 VAL A O 1
ATOM 744 N N . THR A 1 97 ? 2.516 -7.236 7.744 1.00 98.50 97 THR A N 1
ATOM 745 C CA . THR A 1 97 ? 1.790 -8.407 8.251 1.00 98.50 97 THR A CA 1
ATOM 746 C C . THR A 1 97 ? 1.341 -8.207 9.700 1.00 98.50 97 THR A C 1
ATOM 748 O O . THR A 1 97 ? 0.169 -8.408 10.033 1.00 98.50 97 THR A O 1
ATOM 751 N N . ALA A 1 98 ? 2.237 -7.737 10.571 1.00 98.38 98 ALA A N 1
ATOM 752 C CA . ALA A 1 98 ? 1.923 -7.458 11.969 1.00 98.38 98 ALA A CA 1
ATOM 753 C C . ALA A 1 98 ? 0.859 -6.359 12.125 1.00 98.38 98 ALA A C 1
ATOM 755 O O . ALA A 1 98 ? -0.007 -6.456 13.005 1.00 98.38 98 ALA A O 1
ATOM 756 N N . ALA A 1 99 ? 0.900 -5.328 11.278 1.00 98.25 99 ALA A N 1
ATOM 757 C CA . ALA A 1 99 ? -0.092 -4.262 11.272 1.00 98.25 99 ALA A CA 1
ATOM 758 C C . ALA A 1 99 ? -1.481 -4.777 10.862 1.00 98.25 99 ALA A C 1
ATOM 760 O O . ALA A 1 99 ? -2.458 -4.513 11.568 1.00 98.25 99 ALA A O 1
ATOM 761 N N . ILE A 1 100 ? -1.560 -5.584 9.798 1.00 98.00 100 ILE A N 1
ATOM 762 C CA . ILE A 1 100 ? -2.810 -6.208 9.340 1.00 98.00 100 ILE A CA 1
ATOM 763 C C . ILE A 1 100 ? -3.391 -7.114 10.429 1.00 98.00 100 ILE A C 1
ATOM 765 O O . ILE A 1 100 ? -4.559 -6.969 10.785 1.00 98.00 100 ILE A O 1
ATOM 769 N N . HIS A 1 101 ? -2.593 -8.006 11.024 1.00 98.25 101 HIS A N 1
ATOM 770 C CA . HIS A 1 101 ? -3.085 -8.892 12.086 1.00 98.25 101 HIS A CA 1
ATOM 771 C C . HIS A 1 101 ? -3.575 -8.131 13.316 1.00 98.25 101 HIS A C 1
ATOM 773 O O . HIS A 1 101 ? -4.560 -8.527 13.941 1.00 98.25 101 HIS A O 1
ATOM 779 N N . ARG A 1 102 ? -2.898 -7.040 13.688 1.00 97.94 102 ARG A N 1
ATOM 780 C CA . ARG A 1 102 ? -3.346 -6.189 14.793 1.00 97.94 102 ARG A CA 1
ATOM 781 C C . ARG A 1 102 ? -4.706 -5.578 14.490 1.00 97.94 102 ARG A C 1
ATOM 783 O O . ARG A 1 102 ? -5.576 -5.664 15.348 1.00 97.94 102 ARG A O 1
ATOM 790 N N . TRP A 1 103 ? -4.877 -5.022 13.296 1.00 98.06 103 TRP A N 1
ATOM 791 C CA . TRP A 1 103 ? -6.136 -4.428 12.859 1.00 98.06 103 TRP A CA 1
ATOM 792 C C . TRP A 1 103 ? -7.267 -5.460 12.773 1.00 98.06 103 TRP A C 1
ATOM 794 O O . TRP A 1 103 ? -8.334 -5.249 13.331 1.00 98.06 103 TRP A O 1
ATOM 804 N N . LEU A 1 104 ? -7.024 -6.640 12.200 1.00 97.75 104 LEU A N 1
ATOM 805 C CA . LEU A 1 104 ? -8.039 -7.698 12.155 1.00 97.75 104 LEU A CA 1
ATOM 806 C C . LEU A 1 104 ? -8.515 -8.108 13.556 1.00 97.75 104 LEU A C 1
ATOM 808 O O . LEU A 1 104 ? -9.709 -8.306 13.764 1.00 97.75 104 LEU A O 1
ATOM 812 N N . ARG A 1 105 ? -7.611 -8.163 14.545 1.00 97.38 105 ARG A N 1
ATOM 813 C CA . ARG A 1 105 ? -7.998 -8.436 15.939 1.00 97.38 105 ARG A CA 1
ATOM 814 C C . ARG A 1 105 ? -8.881 -7.345 16.543 1.00 97.38 105 ARG A C 1
ATOM 816 O O . ARG A 1 105 ? -9.732 -7.688 17.354 1.00 97.38 105 ARG A O 1
ATOM 823 N N . THR A 1 106 ? -8.714 -6.072 16.170 1.00 95.81 106 THR A N 1
ATOM 824 C CA . THR A 1 106 ? -9.606 -5.007 16.666 1.00 95.81 106 THR A CA 1
ATOM 825 C C . THR A 1 106 ? -11.001 -5.114 16.065 1.00 95.81 106 THR A C 1
ATOM 827 O O . THR A 1 106 ? -11.962 -4.742 16.730 1.00 95.81 106 THR A O 1
ATOM 830 N N . LEU A 1 107 ? -11.130 -5.643 14.845 1.00 94.94 107 LEU A N 1
ATOM 831 C CA . LEU A 1 107 ? -12.425 -5.885 14.210 1.00 94.94 107 LEU A CA 1
ATOM 832 C C . LEU A 1 107 ? -13.137 -7.110 14.780 1.00 94.94 107 LEU A C 1
ATOM 834 O O . LEU A 1 107 ? -14.340 -7.057 14.986 1.00 94.94 107 LEU A O 1
ATOM 838 N N . SER A 1 108 ? -12.412 -8.194 15.075 1.00 88.50 108 SER A N 1
ATOM 839 C CA . SER A 1 108 ? -12.996 -9.404 15.679 1.00 88.50 108 SER A CA 1
ATOM 840 C C . SER A 1 108 ? -13.491 -9.209 17.115 1.00 88.50 108 SER A C 1
ATOM 842 O O . SER A 1 108 ? -14.167 -10.081 17.648 1.00 88.50 108 SER A O 1
ATOM 844 N N . GLN A 1 109 ? -13.100 -8.111 17.760 1.00 77.75 109 GLN A N 1
ATOM 845 C CA . GLN A 1 109 ? -13.504 -7.754 19.122 1.00 77.75 109 GLN A CA 1
ATOM 846 C C . GLN A 1 109 ? -14.687 -6.769 19.160 1.00 77.75 109 GLN A C 1
ATOM 848 O O . GLN A 1 109 ? -15.093 -6.376 20.253 1.00 77.75 109 GLN A O 1
ATOM 853 N N . ARG A 1 110 ? -15.200 -6.347 17.998 1.00 67.62 110 ARG A N 1
ATOM 854 C CA . ARG A 1 110 ? -16.403 -5.514 17.858 1.00 67.62 110 ARG A CA 1
ATOM 855 C C . ARG A 1 110 ? -17.623 -6.394 17.622 1.00 67.62 110 ARG A C 1
ATOM 857 O O . ARG A 1 110 ? -18.695 -6.003 18.128 1.00 67.62 110 ARG A O 1
#

pLDDT: mean 78.67, std 19.63, range [38.53, 98.5]

Foldseek 3Di:
DAFDLPDDPPVCVPCVPPVPDDDDDDPVVVVVVVVVVVSVVCVRDADDDDPDADEDEWEPAEPPRNPHTGDHDYDHHYDYWYDYPPCCVPVVVVVVVVVVVVVVVVVVVD